Protein AF-A0A447RNC5-F1 (afdb_monomer_lite)

Sequence (65 aa):
MAIKINIYRVAKDSRIIDAMIHAAHNGKKVTVVVELQARFDEEANIHWAKRLTEAGVHVIFSAQV

Secondary structure (DSSP, 8-state):
-EEEEEES---TT-HHHHHHHHHHHTT-EEEEEEETTSTT-HHHHHHHHHHHHHTT-EEEEEP--

Structure (mmCIF, N/CA/C/O backbone):
data_AF-A0A447RNC5-F1
#
_entry.id   AF-A0A447RNC5-F1
#
loop_
_atom_site.group_PDB
_atom_site.id
_atom_site.type_symbol
_atom_site.label_atom_id
_atom_site.label_alt_id
_atom_site.label_comp_id
_atom_site.label_asym_id
_atom_site.label_entity_id
_atom_site.label_seq_id
_atom_site.pdbx_PDB_ins_code
_atom_site.Cartn_x
_atom_site.Cartn_y
_atom_site.Cartn_z
_atom_site.occupancy
_atom_site.B_iso_or_equiv
_atom_site.auth_seq_id
_atom_site.auth_comp_id
_atom_site.auth_asym_id
_atom_site.auth_atom_id
_atom_site.pdbx_PDB_model_num
ATOM 1 N N . MET A 1 1 ? -6.676 -5.111 16.451 1.00 74.44 1 MET A N 1
ATOM 2 C CA . MET A 1 1 ? -6.096 -6.171 15.593 1.00 74.44 1 MET A CA 1
ATOM 3 C C . MET A 1 1 ? -5.254 -5.515 14.505 1.00 74.44 1 MET A C 1
ATOM 5 O O . MET A 1 1 ? -5.678 -4.480 14.000 1.00 74.44 1 MET A O 1
ATOM 9 N N . ALA A 1 2 ? -4.071 -6.046 14.192 1.00 92.12 2 ALA A N 1
ATOM 10 C CA . ALA A 1 2 ? -3.127 -5.443 13.244 1.00 92.12 2 ALA A CA 1
ATOM 11 C C . ALA A 1 2 ? -2.595 -6.488 12.253 1.00 92.12 2 ALA A C 1
ATOM 13 O O . ALA A 1 2 ? -2.533 -7.667 12.595 1.00 92.12 2 ALA A O 1
ATOM 14 N N . ILE A 1 3 ? -2.226 -6.052 11.049 1.00 93.56 3 ILE A N 1
ATOM 15 C CA . ILE A 1 3 ? -1.652 -6.884 9.985 1.00 93.56 3 ILE A CA 1
ATOM 16 C C . ILE A 1 3 ? -0.310 -6.277 9.580 1.00 93.56 3 ILE A C 1
ATOM 18 O O . ILE A 1 3 ? -0.222 -5.070 9.363 1.00 93.56 3 ILE A O 1
ATOM 22 N N . LYS A 1 4 ? 0.732 -7.106 9.489 1.00 94.06 4 LYS A N 1
ATOM 23 C CA . LYS A 1 4 ? 2.061 -6.706 9.015 1.00 94.06 4 LYS A CA 1
ATOM 24 C C . LYS A 1 4 ? 2.513 -7.669 7.924 1.00 94.06 4 LYS A C 1
ATOM 26 O O . LYS A 1 4 ? 2.386 -8.876 8.113 1.00 94.06 4 LYS A O 1
ATOM 31 N N . ILE A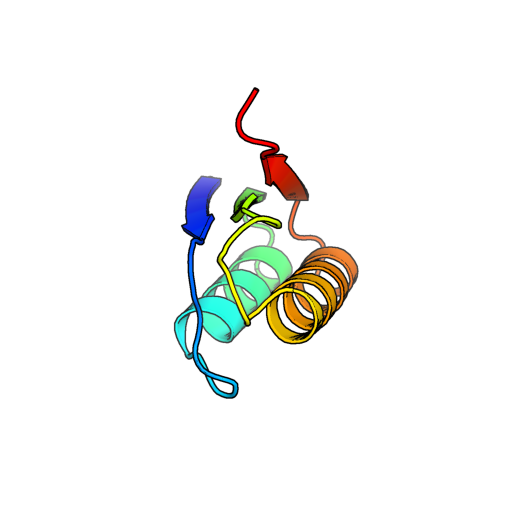 1 5 ? 3.021 -7.149 6.811 1.00 90.62 5 ILE A N 1
ATOM 32 C CA . ILE A 1 5 ? 3.506 -7.960 5.688 1.00 90.62 5 ILE A CA 1
ATOM 33 C C . ILE A 1 5 ? 4.727 -7.313 5.039 1.00 90.62 5 ILE A C 1
ATOM 35 O O . ILE A 1 5 ? 4.810 -6.091 4.947 1.00 90.62 5 ILE A O 1
ATOM 39 N N . ASN A 1 6 ? 5.649 -8.146 4.563 1.00 88.31 6 ASN A N 1
ATOM 40 C CA . ASN A 1 6 ? 6.780 -7.711 3.756 1.00 88.31 6 ASN A CA 1
ATOM 41 C C . ASN A 1 6 ? 6.533 -8.119 2.308 1.00 88.31 6 ASN A C 1
ATOM 43 O O . ASN A 1 6 ? 6.154 -9.257 2.024 1.00 88.31 6 ASN A O 1
ATOM 47 N N . ILE A 1 7 ? 6.733 -7.175 1.406 1.00 82.25 7 ILE A N 1
ATOM 48 C CA . ILE A 1 7 ? 6.462 -7.290 -0.010 1.00 82.25 7 ILE A CA 1
ATOM 49 C C . ILE A 1 7 ? 7.767 -7.046 -0.768 1.00 82.25 7 ILE A C 1
ATOM 51 O O . ILE A 1 7 ? 8.325 -5.952 -0.742 1.00 82.25 7 ILE A O 1
ATOM 55 N N . TYR A 1 8 ? 8.218 -8.088 -1.464 1.00 78.75 8 TYR A N 1
ATOM 56 C CA . TYR A 1 8 ? 9.412 -8.049 -2.308 1.00 78.75 8 TYR A CA 1
ATOM 57 C C . TYR A 1 8 ? 9.058 -7.814 -3.782 1.00 78.75 8 TYR A C 1
ATOM 59 O O . TYR A 1 8 ? 9.588 -6.924 -4.439 1.00 78.75 8 TYR A O 1
ATOM 67 N N . ARG A 1 9 ? 8.111 -8.609 -4.295 1.00 75.69 9 ARG A N 1
ATOM 68 C CA . ARG A 1 9 ? 7.617 -8.542 -5.672 1.00 75.69 9 ARG A CA 1
ATOM 69 C C . ARG A 1 9 ? 6.139 -8.886 -5.708 1.00 75.69 9 ARG A C 1
ATOM 71 O O . ARG A 1 9 ? 5.700 -9.828 -5.047 1.00 75.69 9 ARG A O 1
ATOM 78 N N . VAL A 1 10 ? 5.383 -8.136 -6.501 1.00 73.50 10 VAL A N 1
ATOM 79 C CA . VAL A 1 10 ? 3.932 -8.282 -6.601 1.00 73.50 10 VAL A CA 1
ATOM 80 C C . VAL A 1 10 ? 3.499 -8.124 -8.045 1.00 73.50 10 VAL A C 1
ATOM 82 O O . VAL A 1 10 ? 3.854 -7.150 -8.703 1.00 73.50 10 VAL A O 1
ATOM 85 N N . ALA A 1 11 ? 2.710 -9.078 -8.536 1.00 75.50 11 ALA A N 1
ATOM 86 C CA . ALA A 1 11 ? 2.091 -8.973 -9.852 1.00 75.50 11 ALA A CA 1
ATOM 87 C C . ALA A 1 11 ? 1.154 -7.754 -9.920 1.00 75.50 11 ALA A C 1
ATOM 89 O O . ALA A 1 11 ? 0.554 -7.397 -8.908 1.00 75.50 11 ALA A O 1
ATOM 90 N N . LYS A 1 12 ? 0.986 -7.168 -11.116 1.00 72.06 12 LYS A N 1
ATOM 91 C CA . LYS A 1 12 ? 0.138 -5.984 -11.375 1.00 72.06 12 LYS A CA 1
ATOM 92 C C . LYS A 1 12 ? -1.311 -6.089 -10.863 1.00 72.06 12 LYS A C 1
ATOM 94 O O . LYS A 1 12 ? -1.896 -5.056 -10.576 1.00 72.06 12 LYS A O 1
ATOM 99 N N . ASP A 1 13 ? -1.830 -7.299 -10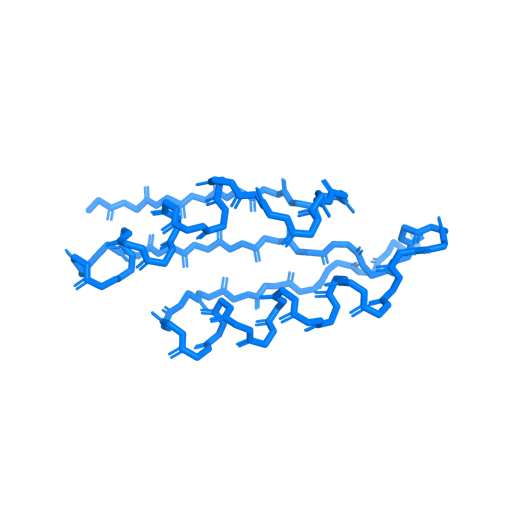.652 1.00 75.25 13 ASP A N 1
ATOM 100 C CA . ASP A 1 13 ? -3.184 -7.556 -10.136 1.00 75.25 13 ASP A CA 1
ATOM 101 C C . ASP A 1 13 ? -3.153 -8.467 -8.901 1.00 75.25 13 ASP A C 1
ATOM 103 O O . ASP A 1 13 ? -3.721 -9.564 -8.859 1.00 75.25 13 ASP A O 1
ATOM 107 N N . SER A 1 14 ? -2.404 -8.060 -7.878 1.00 82.94 14 SER A N 1
ATOM 108 C CA . SER A 1 14 ? -2.285 -8.869 -6.670 1.00 82.94 14 SER A CA 1
ATOM 109 C C . SER A 1 14 ? -3.456 -8.693 -5.718 1.00 82.94 14 SER A C 1
ATOM 111 O O . SER A 1 14 ? -3.589 -7.680 -5.032 1.00 82.94 14 SER A O 1
ATOM 113 N N . ARG A 1 15 ? -4.196 -9.790 -5.545 1.00 88.88 15 ARG A N 1
ATOM 114 C CA . ARG A 1 15 ? -5.245 -9.945 -4.526 1.00 88.88 15 ARG A CA 1
ATOM 115 C C . ARG A 1 15 ? -4.763 -9.654 -3.098 1.00 88.88 15 ARG A C 1
ATOM 117 O O . ARG A 1 15 ? -5.579 -9.336 -2.239 1.00 88.88 15 ARG A O 1
ATOM 124 N N . ILE A 1 16 ? -3.456 -9.759 -2.827 1.00 89.00 16 ILE A N 1
ATOM 125 C CA . ILE A 1 16 ? -2.887 -9.428 -1.510 1.00 89.00 16 ILE A CA 1
ATOM 126 C C . ILE A 1 16 ? -2.974 -7.923 -1.258 1.00 89.00 16 ILE A C 1
ATOM 128 O O . ILE A 1 16 ? -3.338 -7.518 -0.157 1.00 89.00 16 ILE A O 1
ATOM 132 N N . ILE A 1 17 ? -2.684 -7.097 -2.267 1.00 89.62 17 ILE A N 1
ATOM 133 C CA . ILE A 1 17 ? -2.766 -5.640 -2.134 1.00 89.62 17 ILE A CA 1
ATOM 134 C C . ILE A 1 17 ? -4.210 -5.226 -1.866 1.00 89.62 17 ILE A C 1
ATOM 136 O O . ILE A 1 17 ? -4.466 -4.497 -0.908 1.00 89.62 17 ILE A O 1
ATOM 140 N N . ASP A 1 18 ? -5.157 -5.754 -2.641 1.00 91.69 18 ASP A N 1
ATOM 141 C CA . ASP A 1 18 ? -6.576 -5.434 -2.466 1.00 91.69 18 ASP A CA 1
ATOM 142 C C . ASP A 1 18 ? -7.088 -5.873 -1.085 1.00 91.69 18 ASP A C 1
ATOM 144 O O . ASP A 1 18 ? -7.806 -5.131 -0.415 1.00 91.69 18 ASP A O 1
ATOM 148 N N . ALA A 1 19 ? -6.646 -7.035 -0.591 1.00 93.19 19 ALA A N 1
ATOM 149 C CA . ALA A 1 19 ? -6.971 -7.487 0.758 1.00 93.19 19 ALA A CA 1
ATOM 150 C C . ALA A 1 19 ? -6.412 -6.553 1.848 1.00 93.19 19 ALA A C 1
ATOM 152 O O . ALA A 1 19 ? -7.078 -6.325 2.860 1.00 93.19 19 ALA A O 1
ATOM 153 N N . MET A 1 20 ? -5.209 -5.998 1.659 1.00 93.00 20 MET A N 1
ATOM 154 C CA . MET A 1 20 ? -4.615 -5.039 2.598 1.00 93.00 20 MET A CA 1
ATOM 155 C C . MET A 1 20 ? -5.367 -3.709 2.602 1.00 93.00 20 MET A C 1
ATOM 157 O O . MET A 1 20 ? -5.652 -3.179 3.676 1.00 93.00 20 MET A O 1
ATOM 161 N N . ILE A 1 21 ? -5.758 -3.220 1.424 1.00 93.62 21 ILE A N 1
ATOM 162 C CA . ILE A 1 21 ? -6.608 -2.033 1.267 1.00 93.62 21 ILE A CA 1
ATOM 163 C C . ILE A 1 21 ? -7.942 -2.248 1.991 1.00 93.62 21 ILE A C 1
ATOM 165 O O . ILE A 1 21 ? -8.333 -1.450 2.840 1.00 93.62 21 ILE A O 1
ATOM 169 N N . HIS A 1 22 ? -8.609 -3.377 1.740 1.00 95.25 22 HIS A N 1
ATOM 170 C CA . HIS A 1 22 ? -9.860 -3.725 2.415 1.00 95.25 22 HIS A CA 1
ATOM 171 C C . HIS A 1 22 ? -9.686 -3.813 3.934 1.00 95.25 22 HIS A C 1
ATOM 173 O O . HIS A 1 22 ? -10.555 -3.379 4.688 1.00 95.25 22 HIS A O 1
ATOM 179 N N . ALA A 1 23 ? -8.580 -4.377 4.418 1.00 95.06 23 ALA A N 1
ATOM 180 C CA . ALA A 1 23 ? -8.312 -4.446 5.848 1.00 95.06 23 ALA A CA 1
ATOM 181 C C . ALA A 1 23 ? -8.128 -3.053 6.472 1.00 95.06 23 ALA A C 1
ATOM 183 O O . ALA A 1 23 ? -8.668 -2.814 7.555 1.00 95.06 23 ALA A O 1
ATOM 184 N N . ALA A 1 24 ? -7.424 -2.145 5.792 1.00 95.44 24 ALA A N 1
ATOM 185 C CA . ALA A 1 24 ? -7.249 -0.765 6.236 1.00 95.44 24 ALA A CA 1
ATOM 186 C C . ALA A 1 24 ? -8.580 0.001 6.259 1.00 95.44 24 ALA A C 1
ATOM 188 O O . ALA A 1 24 ? -8.911 0.614 7.272 1.00 95.44 24 ALA A O 1
ATOM 189 N N . HIS A 1 25 ? -9.405 -0.137 5.215 1.00 95.00 25 HIS A N 1
ATOM 190 C CA . HIS A 1 25 ? -10.753 0.447 5.167 1.00 95.00 25 HIS A CA 1
ATOM 191 C C . HIS A 1 25 ? -11.673 -0.075 6.278 1.00 95.00 25 HIS A C 1
ATOM 193 O O . HIS A 1 25 ? -12.502 0.662 6.800 1.00 95.00 25 HIS A O 1
ATOM 199 N N . ASN A 1 26 ? -11.490 -1.327 6.702 1.00 95.56 26 ASN A N 1
ATOM 200 C CA . ASN A 1 26 ? -12.192 -1.906 7.849 1.00 95.56 26 ASN A CA 1
ATOM 201 C C . ASN A 1 26 ? -11.597 -1.48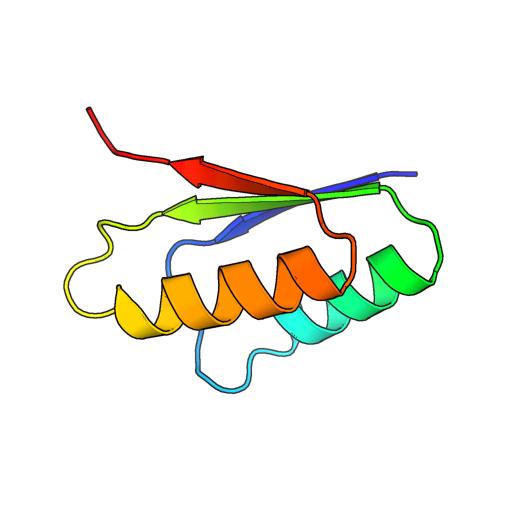4 9.213 1.00 95.56 26 ASN A C 1
ATOM 203 O O . ASN A 1 26 ? -11.872 -2.117 10.233 1.00 95.56 26 ASN A O 1
ATOM 207 N N . GLY A 1 27 ? -10.743 -0.458 9.250 1.00 94.12 27 GLY A N 1
ATOM 208 C CA . GLY A 1 27 ? -10.173 0.105 10.475 1.00 94.12 27 GLY A CA 1
ATOM 209 C C . GLY A 1 27 ? -9.058 -0.732 11.107 1.00 94.12 27 GLY A C 1
ATOM 210 O O . GLY A 1 27 ? -8.675 -0.488 12.256 1.00 94.12 27 GLY A O 1
ATOM 211 N N . LYS A 1 28 ? -8.516 -1.736 10.403 1.00 95.88 28 LYS A N 1
ATOM 212 C CA . LYS A 1 28 ? -7.361 -2.495 10.905 1.00 95.88 28 LYS A CA 1
ATOM 213 C C . LYS A 1 28 ? -6.087 -1.692 10.680 1.00 95.88 28 LYS A C 1
ATOM 215 O O . LYS A 1 28 ? -5.890 -1.090 9.632 1.00 95.88 28 LYS A O 1
ATOM 220 N N . LYS A 1 29 ? -5.170 -1.748 11.647 1.00 95.81 29 LYS A N 1
ATOM 221 C CA . LYS A 1 29 ? -3.819 -1.204 11.461 1.00 95.81 29 LYS A CA 1
ATOM 222 C C . LYS A 1 29 ? -3.043 -2.133 10.535 1.00 95.81 29 LYS A C 1
ATOM 224 O O . LYS A 1 29 ? -2.702 -3.242 10.946 1.00 95.81 29 LYS A O 1
ATOM 229 N N . VAL A 1 30 ? -2.794 -1.695 9.307 1.00 96.94 30 VAL A N 1
ATOM 230 C CA . VAL A 1 30 ? -2.040 -2.455 8.306 1.00 96.94 30 VAL A CA 1
ATOM 231 C C . VAL A 1 30 ? -0.686 -1.789 8.093 1.00 96.94 30 VAL A C 1
ATOM 233 O O . VAL A 1 30 ? -0.611 -0.574 7.921 1.00 96.94 30 VAL A O 1
ATOM 236 N N . THR A 1 31 ? 0.383 -2.581 8.112 1.00 95.44 31 THR A N 1
ATOM 237 C CA . THR A 1 31 ? 1.740 -2.135 7.791 1.00 95.44 31 THR A CA 1
ATOM 238 C C . THR A 1 31 ? 2.328 -3.013 6.698 1.00 95.44 31 THR A C 1
ATOM 240 O O . THR A 1 31 ? 2.291 -4.239 6.807 1.00 95.44 31 THR A O 1
ATOM 243 N N . VAL A 1 32 ? 2.880 -2.393 5.661 1.00 93.19 32 VAL A N 1
ATOM 244 C CA . VAL A 1 32 ? 3.506 -3.078 4.530 1.00 93.19 32 VAL A CA 1
ATOM 245 C C . VAL A 1 32 ? 4.940 -2.593 4.400 1.00 93.19 32 VAL A C 1
ATOM 247 O O . VAL A 1 32 ? 5.166 -1.395 4.279 1.00 93.19 32 VAL A O 1
ATOM 250 N N . VAL A 1 33 ? 5.904 -3.507 4.403 1.00 91.00 33 VAL 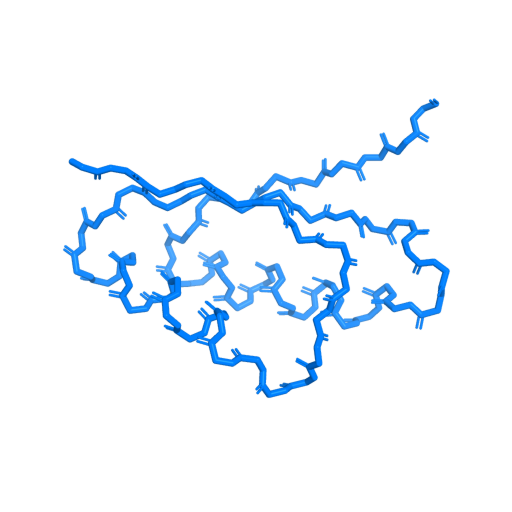A N 1
ATOM 251 C CA . VAL A 1 33 ? 7.289 -3.198 4.031 1.00 91.00 33 VAL A CA 1
ATOM 252 C C . VAL A 1 33 ? 7.457 -3.470 2.540 1.00 91.00 33 VAL A C 1
ATOM 254 O O . VAL A 1 33 ? 7.100 -4.556 2.095 1.00 91.00 33 VAL A O 1
ATOM 257 N N . VAL A 1 34 ? 7.968 -2.510 1.774 1.00 87.12 34 VAL A N 1
ATOM 258 C CA . VAL A 1 34 ? 8.224 -2.618 0.332 1.00 87.12 34 VAL A CA 1
ATOM 259 C C . VAL A 1 34 ? 9.718 -2.476 0.080 1.00 87.12 34 VAL A C 1
ATOM 261 O O . VAL A 1 34 ? 10.331 -1.487 0.481 1.00 87.12 34 VAL A O 1
ATOM 264 N N . GLU A 1 35 ? 10.297 -3.449 -0.614 1.00 83.06 35 GLU A N 1
ATOM 265 C CA . GLU A 1 35 ? 11.707 -3.415 -0.991 1.00 83.06 35 GLU A C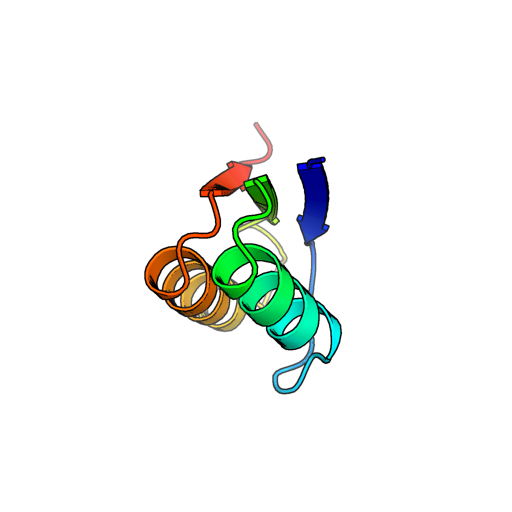A 1
ATOM 266 C C . GLU A 1 35 ? 11.884 -2.775 -2.375 1.00 83.06 35 GLU A C 1
ATOM 268 O O . GLU A 1 35 ? 11.432 -3.305 -3.389 1.00 83.06 35 GLU A O 1
ATOM 273 N N . LEU A 1 36 ? 12.519 -1.600 -2.430 1.00 71.25 36 LEU A N 1
ATOM 274 C CA . LEU A 1 36 ? 12.653 -0.828 -3.676 1.00 71.25 36 LEU A CA 1
ATOM 275 C C . LEU A 1 36 ? 13.717 -1.399 -4.623 1.00 71.25 36 LEU A C 1
ATOM 277 O O . LEU A 1 36 ? 13.604 -1.250 -5.834 1.00 71.25 36 LEU A O 1
ATOM 281 N N . GLN A 1 37 ? 14.723 -2.098 -4.090 1.00 70.06 37 GLN A N 1
ATOM 282 C CA . GLN A 1 37 ? 15.852 -2.625 -4.866 1.00 70.06 37 GLN A CA 1
ATOM 283 C C . GLN A 1 37 ? 15.597 -3.994 -5.516 1.00 70.06 37 GLN A C 1
ATOM 285 O O . GLN A 1 37 ? 16.539 -4.644 -5.981 1.00 70.06 37 GLN A O 1
ATOM 290 N N . ALA A 1 38 ? 14.342 -4.443 -5.606 1.00 64.56 38 ALA A N 1
ATOM 291 C CA . ALA A 1 38 ? 14.005 -5.603 -6.420 1.00 64.56 38 ALA A CA 1
ATOM 292 C C . ALA A 1 38 ? 14.365 -5.296 -7.886 1.00 64.56 38 ALA A C 1
ATOM 294 O O . ALA A 1 38 ? 13.677 -4.533 -8.567 1.00 64.56 38 ALA A O 1
ATOM 295 N N . ARG A 1 39 ? 15.497 -5.845 -8.359 1.00 61.12 39 ARG A N 1
ATOM 296 C CA . ARG A 1 39 ? 16.010 -5.625 -9.720 1.00 61.12 39 ARG A CA 1
ATOM 297 C C . ARG A 1 39 ? 14.862 -5.831 -10.718 1.00 61.12 39 ARG A C 1
ATOM 299 O O . ARG A 1 39 ? 14.317 -6.932 -10.781 1.00 61.12 39 ARG A O 1
ATOM 306 N N . PHE A 1 40 ? 14.561 -4.778 -11.484 1.00 64.56 40 PHE A N 1
ATOM 307 C CA . PHE A 1 40 ? 13.551 -4.688 -12.554 1.00 64.56 40 PHE A CA 1
ATOM 308 C C . PHE A 1 40 ? 12.086 -4.380 -12.169 1.00 64.56 40 PHE A C 1
ATOM 310 O O . PHE A 1 40 ? 11.265 -4.299 -13.078 1.00 64.56 40 PHE A O 1
ATOM 317 N N . ASP A 1 41 ? 11.744 -4.130 -10.897 1.00 71.25 41 ASP A N 1
ATOM 318 C CA . ASP A 1 41 ? 10.339 -3.910 -10.471 1.00 71.25 41 ASP A CA 1
ATOM 319 C C . ASP A 1 41 ? 10.078 -2.575 -9.744 1.00 71.25 41 ASP A C 1
ATOM 321 O O . ASP A 1 41 ? 9.031 -2.390 -9.119 1.00 71.25 41 ASP A O 1
ATOM 325 N N . GLU A 1 42 ? 11.009 -1.624 -9.823 1.00 73.88 42 GLU A N 1
ATOM 326 C CA . GLU A 1 42 ? 10.954 -0.377 -9.050 1.00 73.88 42 GLU A CA 1
ATOM 327 C C . GLU A 1 42 ? 9.676 0.440 -9.321 1.00 73.88 42 GLU A C 1
ATOM 329 O O . GLU A 1 42 ? 8.975 0.825 -8.384 1.00 73.88 42 GLU A O 1
ATOM 334 N N . GLU A 1 43 ? 9.290 0.619 -10.589 1.00 80.19 43 GLU A N 1
ATOM 335 C CA . GLU A 1 43 ? 8.061 1.340 -10.956 1.00 80.19 43 GLU A CA 1
ATOM 336 C C . GLU A 1 43 ? 6.795 0.673 -10.400 1.00 80.19 43 GLU A C 1
ATOM 338 O O . GLU A 1 43 ? 5.873 1.352 -9.935 1.00 80.19 43 GLU A O 1
ATOM 343 N N . ALA A 1 44 ? 6.748 -0.663 -10.414 1.00 81.00 44 ALA A N 1
ATOM 344 C CA . ALA A 1 44 ? 5.620 -1.412 -9.875 1.00 81.00 44 ALA A CA 1
ATOM 345 C C . ALA A 1 44 ? 5.537 -1.242 -8.353 1.00 81.00 44 ALA A C 1
ATOM 347 O O . ALA A 1 44 ? 4.463 -0.966 -7.818 1.00 81.00 44 ALA A O 1
ATOM 348 N N . ASN A 1 45 ? 6.669 -1.334 -7.655 1.00 79.75 45 ASN A N 1
ATOM 349 C CA . ASN A 1 45 ? 6.731 -1.168 -6.204 1.00 79.75 45 ASN A CA 1
ATOM 350 C C . ASN A 1 45 ? 6.346 0.257 -5.770 1.00 79.75 45 ASN A C 1
ATOM 352 O O . ASN A 1 45 ? 5.600 0.417 -4.800 1.00 79.75 45 ASN A O 1
ATOM 356 N N . ILE A 1 46 ? 6.754 1.282 -6.525 1.00 83.75 46 ILE A N 1
ATOM 357 C CA . ILE A 1 46 ? 6.328 2.674 -6.308 1.00 83.75 46 ILE A CA 1
ATOM 358 C C . ILE A 1 46 ? 4.813 2.819 -6.501 1.00 83.75 46 ILE A C 1
ATOM 360 O O . ILE A 1 46 ? 4.136 3.422 -5.661 1.00 83.75 46 ILE A O 1
ATOM 364 N N . HIS A 1 47 ? 4.257 2.243 -7.571 1.00 87.00 47 HIS A N 1
ATOM 365 C CA . HIS A 1 47 ? 2.816 2.277 -7.830 1.00 87.00 47 HIS A CA 1
ATOM 366 C C . HIS A 1 47 ? 2.016 1.659 -6.673 1.00 87.00 47 HIS A C 1
ATOM 368 O O . HIS A 1 47 ? 1.038 2.244 -6.198 1.00 87.00 47 HIS A O 1
ATOM 374 N N . TRP A 1 48 ? 2.456 0.503 -6.173 1.00 86.69 48 TRP A N 1
ATOM 375 C CA . TRP A 1 48 ? 1.805 -0.176 -5.057 1.00 86.69 48 TRP A CA 1
ATOM 376 C C . TRP A 1 48 ? 1.905 0.583 -3.749 1.00 86.69 48 TRP A C 1
ATOM 378 O O . TRP A 1 48 ? 0.905 0.714 -3.043 1.00 86.69 48 TRP A O 1
ATOM 388 N N . ALA A 1 49 ? 3.085 1.112 -3.439 1.00 87.50 49 ALA A N 1
ATOM 389 C CA . ALA A 1 49 ? 3.286 1.912 -2.245 1.00 87.50 49 ALA A CA 1
ATOM 390 C C . ALA A 1 49 ? 2.358 3.132 -2.229 1.00 87.50 49 ALA A C 1
ATOM 392 O O . ALA A 1 49 ? 1.748 3.423 -1.198 1.00 87.50 49 ALA A O 1
ATOM 393 N N . LYS A 1 50 ? 2.177 3.792 -3.380 1.00 89.81 50 LYS A N 1
ATOM 394 C CA . LYS A 1 50 ? 1.238 4.908 -3.517 1.00 89.81 50 LYS A CA 1
ATOM 395 C C . LYS A 1 50 ? -0.205 4.469 -3.248 1.00 89.81 50 LYS A C 1
ATOM 397 O O . LYS A 1 50 ? -0.845 5.036 -2.368 1.00 89.81 50 LYS A O 1
ATOM 402 N N . ARG A 1 51 ? -0.681 3.413 -3.921 1.00 91.19 51 ARG A N 1
ATOM 403 C CA . ARG A 1 51 ? -2.046 2.879 -3.728 1.00 91.19 51 ARG A CA 1
ATOM 404 C C . ARG A 1 51 ? -2.323 2.462 -2.280 1.00 91.19 51 ARG A C 1
ATOM 406 O O . ARG A 1 51 ? -3.391 2.743 -1.748 1.00 91.19 51 ARG A O 1
ATOM 413 N N . LEU A 1 52 ? -1.372 1.783 -1.640 1.00 92.19 52 LEU A N 1
ATOM 414 C CA . LEU A 1 52 ? -1.488 1.348 -0.246 1.00 92.19 52 LEU A CA 1
ATOM 415 C C . LEU A 1 52 ? -1.544 2.546 0.710 1.00 92.19 52 LEU A C 1
ATOM 417 O O . LEU A 1 52 ? -2.387 2.580 1.605 1.00 92.19 52 LEU A O 1
ATOM 421 N N . THR A 1 53 ? -0.682 3.541 0.497 1.00 92.38 53 THR A N 1
ATOM 422 C CA . THR A 1 53 ? -0.648 4.756 1.323 1.00 92.38 53 THR A CA 1
ATOM 423 C C . THR A 1 53 ? -1.954 5.543 1.206 1.00 92.38 53 THR A C 1
ATOM 425 O O . THR A 1 53 ? -2.509 5.955 2.222 1.00 92.38 53 THR A O 1
ATOM 428 N N . GLU A 1 54 ? -2.493 5.691 -0.009 1.00 93.88 54 GLU A N 1
ATOM 429 C CA . GLU A 1 54 ? -3.791 6.341 -0.256 1.00 93.88 54 GLU A CA 1
ATOM 430 C C . GLU A 1 54 ? -4.954 5.619 0.450 1.00 93.88 54 GLU A C 1
ATOM 432 O O . GLU A 1 54 ? -5.894 6.265 0.905 1.00 93.88 54 GLU A O 1
ATOM 437 N N . ALA A 1 55 ? -4.864 4.297 0.619 1.00 93.94 55 ALA A N 1
ATOM 438 C CA . ALA A 1 55 ? -5.835 3.488 1.359 1.00 93.94 55 ALA A CA 1
ATOM 439 C C . ALA A 1 55 ? -5.661 3.518 2.894 1.00 93.94 55 ALA A C 1
ATOM 441 O O . ALA A 1 55 ? -6.374 2.815 3.614 1.00 93.94 55 ALA A O 1
ATOM 442 N N . GLY A 1 56 ? -4.700 4.287 3.420 1.00 93.56 56 GLY A N 1
ATOM 443 C CA . GLY A 1 56 ? -4.428 4.385 4.859 1.00 93.56 56 GLY A CA 1
ATOM 444 C C . GLY A 1 56 ? -3.558 3.256 5.425 1.00 93.56 56 GLY A C 1
ATOM 445 O O . GLY A 1 56 ? -3.473 3.090 6.644 1.00 93.56 56 GLY A O 1
ATOM 446 N N . VAL A 1 57 ? -2.899 2.475 4.565 1.00 95.62 57 VAL A N 1
ATOM 447 C CA . VAL A 1 57 ? -1.904 1.479 4.979 1.00 95.62 57 VAL A CA 1
ATOM 448 C C . VAL A 1 57 ? -0.585 2.179 5.301 1.00 95.62 57 VAL A C 1
ATOM 450 O O . VAL A 1 57 ? -0.120 3.035 4.552 1.00 95.62 57 VAL A O 1
ATOM 453 N N . HIS A 1 58 ? 0.067 1.787 6.396 1.00 95.12 58 HIS A N 1
ATOM 454 C CA . HIS A 1 58 ? 1.392 2.299 6.729 1.00 95.12 58 HIS A CA 1
ATOM 455 C C . HIS A 1 58 ? 2.462 1.589 5.893 1.00 95.12 58 HIS A C 1
ATOM 457 O O . HIS A 1 58 ? 2.758 0.418 6.135 1.00 95.12 58 HIS A O 1
ATOM 463 N N . VAL A 1 59 ? 3.030 2.280 4.908 1.00 92.81 59 VAL A N 1
ATOM 464 C CA . VAL A 1 59 ? 4.076 1.725 4.043 1.00 92.81 59 VAL A CA 1
ATOM 465 C C . VAL A 1 59 ? 5.461 2.103 4.568 1.00 92.81 59 VAL A C 1
ATOM 467 O O . VAL A 1 59 ? 5.718 3.262 4.884 1.00 92.81 59 VAL A O 1
ATOM 470 N N . ILE A 1 60 ? 6.352 1.119 4.656 1.00 91.56 60 ILE A N 1
ATOM 471 C CA . ILE A 1 60 ? 7.758 1.270 5.035 1.00 91.56 60 ILE A CA 1
ATOM 472 C C . ILE A 1 60 ? 8.600 0.838 3.841 1.00 91.56 60 ILE A C 1
ATOM 474 O O . ILE A 1 60 ? 8.398 -0.250 3.315 1.00 91.56 60 ILE A O 1
ATOM 478 N N . PHE A 1 61 ? 9.564 1.652 3.430 1.00 86.50 61 PHE A N 1
ATOM 479 C CA . PHE A 1 61 ? 10.510 1.262 2.389 1.00 86.50 61 PHE A CA 1
ATOM 480 C C . PHE A 1 61 ? 11.771 0.684 3.027 1.00 86.50 61 PHE A C 1
ATOM 482 O O . PHE A 1 61 ? 12.365 1.325 3.894 1.00 86.50 61 PHE A O 1
ATOM 489 N N . SER A 1 62 ? 12.183 -0.514 2.612 1.00 79.06 62 SER A N 1
ATOM 490 C CA . SER A 1 62 ? 13.481 -1.076 2.990 1.00 79.06 62 SER A CA 1
ATOM 491 C C . SER A 1 62 ? 14.491 -0.845 1.869 1.00 79.06 62 SER A C 1
ATOM 493 O O . SER A 1 62 ? 14.279 -1.264 0.730 1.00 79.06 62 SER A O 1
ATOM 495 N N . ALA A 1 63 ? 15.590 -0.171 2.206 1.00 66.19 63 ALA A N 1
ATOM 496 C CA . ALA A 1 63 ? 16.812 -0.158 1.414 1.00 66.19 63 ALA A CA 1
ATOM 497 C C . ALA A 1 63 ? 17.772 -1.167 2.052 1.00 66.19 63 ALA A C 1
ATOM 499 O O . ALA A 1 63 ? 17.998 -1.112 3.263 1.00 66.19 63 ALA A O 1
ATOM 500 N N . GLN A 1 64 ? 18.278 -2.114 1.268 1.00 58.41 64 GLN A N 1
ATOM 501 C CA . GLN A 1 64 ? 19.272 -3.067 1.741 1.00 58.41 64 GLN A CA 1
ATOM 502 C C . GLN A 1 64 ? 20.608 -2.310 1.787 1.00 58.41 64 GLN A C 1
ATOM 504 O O . GLN A 1 64 ? 21.161 -1.967 0.743 1.00 58.41 64 GLN A O 1
ATOM 509 N N . VAL A 1 65 ? 21.041 -1.927 2.993 1.00 47.91 65 VAL A N 1
ATOM 510 C CA . VAL A 1 65 ? 22.371 -1.332 3.234 1.00 47.91 65 VAL A CA 1
ATOM 511 C C . VAL A 1 65 ? 23.432 -2.416 3.125 1.00 47.91 65 VAL A C 1
ATOM 513 O O . VAL A 1 65 ? 23.189 -3.512 3.682 1.00 47.91 65 VAL A O 1
#

Organism: Klebsiella pneumoniae (NCBI:txid573)

InterPro domains:
  IPR003414 Polyphosphate kinase [PTHR30218] (1-63)
  IPR041108 Polyphosphate kinase, C-terminal domain 1 [PF17941] (2-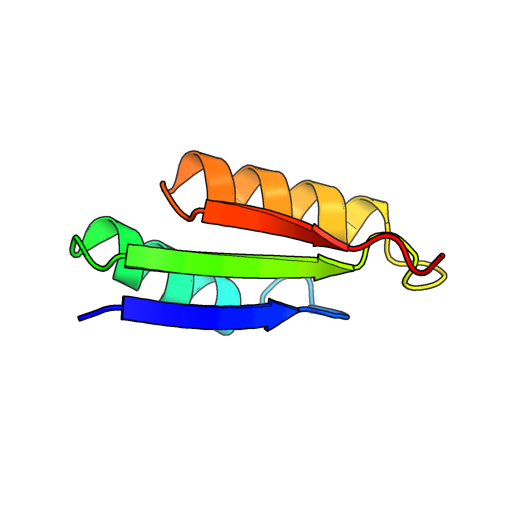63)

Foldseek 3Di:
DAEEEEDEDDDPDDPVLVVLLVCVVVVHAAEYEYECPNPPCNVVSVVSQVVNVVSVHHYHYDDDD

pLDDT: mean 84.92, std 11.02, range [47.91, 96.94]

Radius of gyration: 11.23 Å; chains: 1; bounding box: 35×16×28 Å